Protein AF-A0A5T0IDK0-F1 (afdb_monomer_lite)

Organism: Campylobacter jejuni (NCBI:txid197)

pLDDT: mean 85.8, std 5.95, range [53.47, 91.56]

Radius of gyration: 10.25 Å; chains: 1; bounding box: 20×19×24 Å

Structure (mmCIF, N/CA/C/O backbone):
data_AF-A0A5T0IDK0-F1
#
_entry.id   AF-A0A5T0IDK0-F1
#
loop_
_atom_site.group_PDB
_atom_site.id
_atom_site.type_symbol
_atom_site.label_atom_id
_atom_site.label_alt_id
_atom_site.label_comp_id
_atom_site.label_asym_id
_atom_site.label_entity_id
_atom_site.label_seq_id
_atom_site.pdbx_PDB_ins_code
_atom_site.Cartn_x
_atom_site.Cartn_y
_atom_site.Cartn_z
_atom_site.occupancy
_atom_site.B_iso_or_equiv
_atom_site.auth_seq_id
_atom_site.auth_comp_id
_atom_site.auth_asym_id
_atom_site.auth_atom_id
_atom_site.pdbx_PDB_model_num
ATOM 1 N N . MET A 1 1 ? -10.841 -1.619 -8.111 1.00 53.47 1 MET A N 1
ATOM 2 C CA . MET A 1 1 ? -10.165 -1.190 -6.867 1.00 53.47 1 MET A CA 1
ATOM 3 C C . MET A 1 1 ? -9.286 -2.332 -6.374 1.00 53.47 1 MET A C 1
ATOM 5 O O . MET A 1 1 ? -9.817 -3.300 -5.853 1.00 53.47 1 MET A O 1
ATOM 9 N N . GLN A 1 2 ? -7.973 -2.282 -6.616 1.00 68.75 2 GLN A N 1
ATOM 10 C CA . GLN A 1 2 ? -7.026 -3.271 -6.088 1.00 68.75 2 GLN A CA 1
ATOM 11 C C . GLN A 1 2 ? -6.236 -2.617 -4.958 1.00 68.75 2 GLN A C 1
ATOM 13 O O . GLN A 1 2 ? -5.523 -1.650 -5.198 1.00 68.75 2 GLN A O 1
ATOM 18 N N . PHE A 1 3 ? -6.367 -3.136 -3.745 1.00 75.62 3 PHE A N 1
ATOM 19 C CA . PHE A 1 3 ? -5.636 -2.664 -2.573 1.00 75.62 3 PHE A CA 1
ATOM 20 C C . PHE A 1 3 ? -4.728 -3.778 -2.050 1.00 75.62 3 PHE A C 1
ATOM 22 O O . PHE A 1 3 ? -4.986 -4.958 -2.302 1.00 75.62 3 PHE A O 1
ATOM 29 N N . LEU A 1 4 ? -3.627 -3.404 -1.402 1.00 85.06 4 LEU A N 1
ATOM 30 C CA . LEU A 1 4 ? -2.809 -4.335 -0.629 1.00 85.06 4 LEU A CA 1
ATOM 31 C C . LEU A 1 4 ? -3.265 -4.295 0.826 1.00 85.06 4 LEU A C 1
ATOM 33 O O . LEU A 1 4 ? -3.696 -3.254 1.319 1.00 85.06 4 LEU A O 1
ATOM 37 N N . TYR A 1 5 ? -3.135 -5.412 1.525 1.00 86.81 5 TYR A N 1
ATOM 38 C CA . TYR A 1 5 ? -3.395 -5.441 2.956 1.00 86.81 5 TYR A CA 1
ATOM 39 C C .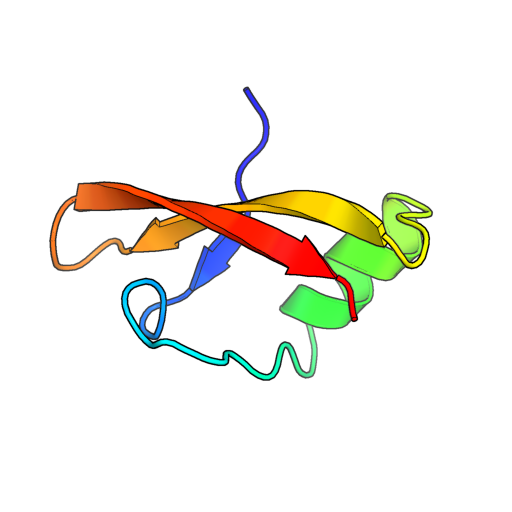 TYR A 1 5 ? -2.113 -5.142 3.720 1.00 86.81 5 TYR A C 1
ATOM 41 O O . TYR A 1 5 ? -1.091 -5.800 3.518 1.00 86.81 5 TYR A O 1
ATOM 49 N N . ASN A 1 6 ? -2.176 -4.167 4.621 1.00 87.50 6 ASN A N 1
ATOM 50 C CA . ASN A 1 6 ? -1.104 -3.930 5.575 1.00 87.50 6 ASN A CA 1
ATOM 51 C C . ASN A 1 6 ? -1.689 -3.448 6.905 1.00 87.50 6 ASN A C 1
ATOM 53 O O . ASN A 1 6 ? -2.473 -2.506 6.936 1.00 87.50 6 ASN A O 1
ATOM 57 N N . LYS A 1 7 ? -1.299 -4.100 8.004 1.00 87.19 7 LYS A N 1
ATOM 58 C CA . LYS A 1 7 ? -1.702 -3.713 9.366 1.00 87.19 7 LYS A CA 1
ATOM 59 C C . LYS A 1 7 ? -1.092 -2.379 9.806 1.00 87.19 7 LYS A C 1
ATOM 61 O O . LYS A 1 7 ? -1.638 -1.735 10.683 1.00 87.19 7 LYS A O 1
ATOM 66 N N . GLN A 1 8 ? 0.024 -1.982 9.197 1.00 87.12 8 GLN A N 1
ATOM 67 C CA . GLN A 1 8 ? 0.692 -0.699 9.425 1.00 87.12 8 GLN A CA 1
ATOM 68 C C . GLN A 1 8 ? 0.140 0.411 8.516 1.00 87.12 8 GLN A C 1
ATOM 70 O O . GLN A 1 8 ? 0.682 1.510 8.502 1.00 87.12 8 GLN A O 1
ATOM 75 N N . ALA A 1 9 ? -0.902 0.138 7.716 1.00 87.31 9 ALA A N 1
ATOM 76 C CA . ALA A 1 9 ? -1.558 1.189 6.945 1.00 87.31 9 ALA A CA 1
ATOM 77 C C . ALA A 1 9 ? -2.226 2.189 7.898 1.00 87.31 9 ALA A C 1
ATOM 79 O O . ALA A 1 9 ? -2.978 1.789 8.781 1.00 87.31 9 ALA A O 1
ATOM 80 N N . GLY A 1 10 ? -1.872 3.464 7.741 1.00 87.94 10 GLY A N 1
ATOM 81 C CA . GLY A 1 10 ? -2.137 4.538 8.699 1.00 87.94 10 GLY A CA 1
ATOM 82 C C . GLY A 1 10 ? -0.870 5.235 9.202 1.00 87.94 10 GLY A C 1
ATOM 83 O O . GLY A 1 10 ? -0.944 6.393 9.599 1.00 87.94 10 GLY A O 1
ATOM 84 N N . GLU A 1 11 ? 0.289 4.575 9.125 1.00 89.69 11 GLU A N 1
ATOM 85 C CA . GLU A 1 11 ? 1.588 5.190 9.427 1.00 89.69 11 GLU A CA 1
ATOM 86 C C . GLU A 1 11 ? 2.033 6.145 8.308 1.00 89.69 11 GLU A C 1
ATOM 88 O O . GLU A 1 11 ? 1.666 5.964 7.144 1.00 89.69 11 GLU A O 1
ATOM 93 N N . GLU A 1 12 ? 2.859 7.141 8.639 1.00 89.25 12 GLU A N 1
ATOM 94 C CA . GLU A 1 12 ? 3.386 8.116 7.667 1.00 89.25 12 GLU A CA 1
ATOM 95 C C . GLU A 1 12 ? 4.284 7.443 6.613 1.00 89.25 12 GLU A C 1
ATOM 97 O O . GLU A 1 12 ? 4.186 7.731 5.420 1.00 89.25 12 GLU A O 1
ATOM 102 N N . PHE A 1 13 ? 5.092 6.467 7.042 1.00 87.94 13 PHE A N 1
ATOM 103 C CA . PHE A 1 13 ? 5.945 5.655 6.178 1.00 87.94 13 PHE A CA 1
ATOM 104 C C . PHE A 1 13 ? 5.747 4.172 6.469 1.00 87.94 13 PHE A C 1
ATOM 106 O O . PHE A 1 13 ? 5.748 3.738 7.620 1.00 87.94 13 PHE A O 1
ATOM 113 N N . ILE A 1 14 ? 5.628 3.371 5.410 1.00 89.12 14 ILE A N 1
ATOM 114 C CA . ILE A 1 14 ? 5.425 1.927 5.518 1.00 89.12 14 ILE A CA 1
ATOM 115 C C . ILE A 1 14 ? 6.462 1.213 4.678 1.00 89.12 14 ILE A C 1
ATOM 117 O O . ILE A 1 14 ? 6.571 1.431 3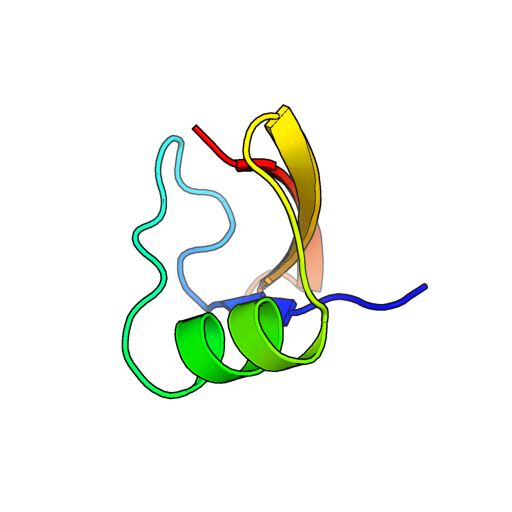.473 1.00 89.12 14 ILE A O 1
ATOM 121 N N . GLN A 1 15 ? 7.172 0.283 5.304 1.00 87.69 15 GLN A N 1
ATOM 122 C CA . GLN A 1 15 ? 8.083 -0.590 4.590 1.00 87.69 15 GLN A CA 1
ATOM 123 C C . GLN A 1 15 ? 7.360 -1.876 4.187 1.00 87.69 15 GLN A C 1
ATOM 125 O O . GLN A 1 15 ? 6.987 -2.698 5.024 1.00 87.69 15 GLN A O 1
ATOM 130 N N . LEU A 1 16 ? 7.155 -2.067 2.885 1.00 85.31 16 LEU A N 1
ATOM 131 C CA . LEU A 1 16 ? 6.604 -3.312 2.357 1.00 85.31 16 LEU A CA 1
ATOM 132 C C . LEU A 1 16 ? 7.743 -4.315 2.159 1.00 85.31 16 LEU A C 1
ATOM 134 O O . LEU A 1 16 ? 8.622 -4.106 1.329 1.00 85.31 16 LEU A O 1
ATOM 138 N N . GLN A 1 17 ? 7.720 -5.410 2.918 1.00 84.06 17 GLN A N 1
ATOM 139 C CA . GLN A 1 17 ? 8.699 -6.494 2.824 1.00 84.06 17 GLN A CA 1
ATOM 140 C C . GLN A 1 17 ? 8.010 -7.833 2.510 1.00 84.06 17 GLN A C 1
ATOM 142 O O . GLN A 1 17 ? 6.802 -7.992 2.706 1.00 84.06 17 GLN A O 1
ATOM 147 N N . GLY A 1 18 ? 8.777 -8.805 2.009 1.00 85.94 18 GLY A N 1
ATOM 148 C CA . GLY A 1 18 ? 8.301 -10.172 1.771 1.00 85.94 18 GLY A CA 1
ATOM 149 C C . GLY A 1 18 ? 7.203 -10.271 0.706 1.00 85.94 18 GLY A C 1
ATOM 150 O O . GLY A 1 18 ? 7.354 -9.780 -0.414 1.00 85.94 18 GLY A O 1
ATOM 151 N N . GLU A 1 19 ? 6.090 -10.925 1.045 1.00 81.38 19 GLU A N 1
ATOM 152 C CA . GLU A 1 19 ? 4.988 -11.197 0.108 1.00 81.38 19 GLU A CA 1
ATOM 153 C C . GLU A 1 19 ? 4.319 -9.926 -0.422 1.00 81.38 19 GLU A C 1
ATOM 155 O O . GLU A 1 19 ? 4.014 -9.837 -1.612 1.00 81.38 19 GLU A O 1
ATOM 160 N N . ASN A 1 20 ? 4.179 -8.903 0.424 1.00 81.62 20 ASN A N 1
ATOM 161 C CA . ASN A 1 20 ? 3.613 -7.619 0.021 1.00 81.62 20 ASN A CA 1
ATOM 162 C C . ASN A 1 20 ? 4.460 -6.949 -1.069 1.00 81.62 20 ASN A C 1
ATOM 164 O O . ASN A 1 20 ? 3.923 -6.447 -2.056 1.00 81.62 20 ASN A O 1
ATOM 168 N N . PHE A 1 21 ? 5.787 -7.004 -0.937 1.00 84.19 21 PHE A N 1
ATOM 169 C CA . PHE A 1 21 ? 6.705 -6.510 -1.961 1.00 84.19 21 PHE A CA 1
ATOM 170 C C . PHE A 1 21 ? 6.647 -7.357 -3.241 1.00 84.19 21 PHE A C 1
ATOM 172 O O . PHE A 1 21 ? 6.611 -6.818 -4.348 1.00 84.19 21 PHE A O 1
ATOM 179 N N . ASN A 1 22 ? 6.559 -8.684 -3.117 1.00 85.38 22 ASN A N 1
ATOM 180 C CA . ASN A 1 22 ? 6.413 -9.570 -4.275 1.00 85.38 22 ASN A CA 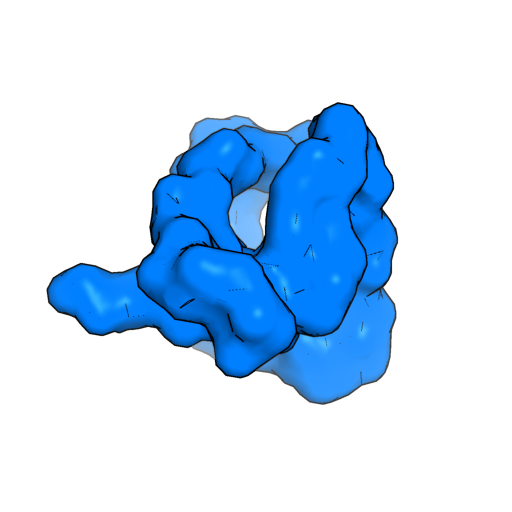1
ATOM 181 C C . ASN A 1 22 ? 5.132 -9.275 -5.069 1.00 85.38 22 ASN A C 1
ATOM 183 O O . ASN A 1 22 ? 5.168 -9.250 -6.300 1.00 85.38 22 ASN A O 1
ATOM 187 N N . HIS A 1 23 ? 4.020 -8.976 -4.391 1.00 84.56 23 HIS A N 1
ATOM 188 C CA . HIS A 1 23 ? 2.780 -8.553 -5.045 1.00 84.56 23 HIS A CA 1
ATOM 189 C C . HIS A 1 23 ? 2.969 -7.264 -5.858 1.00 84.56 23 HIS A C 1
ATOM 191 O O . HIS A 1 23 ? 2.469 -7.170 -6.982 1.00 84.56 23 HIS A O 1
ATOM 197 N N . LEU A 1 24 ? 3.723 -6.290 -5.335 1.00 85.00 24 LEU A N 1
ATOM 198 C CA . LEU A 1 24 ? 4.075 -5.078 -6.085 1.00 85.00 24 LEU A CA 1
ATOM 199 C C . LEU A 1 24 ? 4.949 -5.387 -7.300 1.00 85.00 24 LEU A C 1
ATOM 201 O O . LEU A 1 24 ? 4.710 -4.862 -8.389 1.00 85.00 24 LEU A O 1
ATOM 205 N N . LYS A 1 25 ? 5.919 -6.291 -7.142 1.00 84.38 25 LYS A N 1
ATOM 206 C CA . LYS A 1 25 ? 6.813 -6.712 -8.224 1.00 84.38 25 LYS A CA 1
ATOM 207 C C . LYS A 1 25 ? 6.043 -7.352 -9.381 1.00 84.38 25 LYS A C 1
ATOM 209 O O . LYS A 1 25 ? 6.280 -7.003 -10.535 1.00 84.38 25 LYS A O 1
ATOM 214 N N . VAL A 1 26 ? 5.078 -8.231 -9.090 1.00 86.00 26 VAL A N 1
ATOM 215 C CA . VAL A 1 26 ? 4.206 -8.837 -10.118 1.00 86.00 26 VAL A CA 1
ATOM 216 C C . VAL A 1 26 ? 3.341 -7.779 -10.806 1.00 86.00 26 VAL A C 1
ATOM 218 O O . VAL A 1 26 ? 3.159 -7.828 -12.021 1.00 86.00 26 VAL A O 1
ATOM 221 N N . AR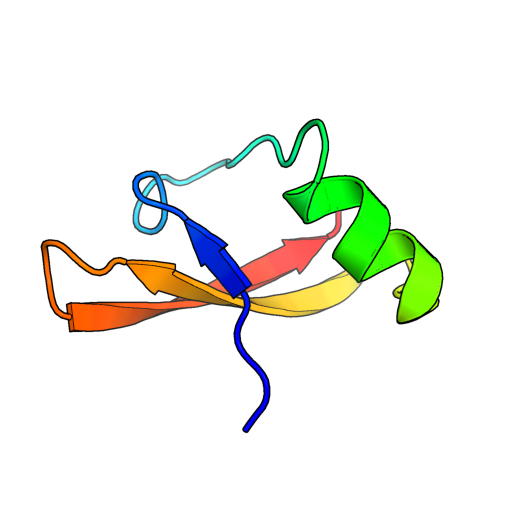G A 1 27 ? 2.865 -6.780 -10.055 1.00 84.81 27 ARG A N 1
ATOM 222 C CA . ARG A 1 27 ? 2.104 -5.642 -10.593 1.00 84.81 27 ARG A CA 1
ATOM 223 C C . ARG A 1 27 ? 2.953 -4.643 -11.387 1.00 84.81 27 ARG A C 1
ATOM 225 O O . ARG A 1 27 ? 2.380 -3.741 -11.990 1.00 84.81 27 ARG A O 1
ATOM 232 N N . ARG A 1 28 ? 4.284 -4.805 -11.421 1.00 85.38 28 ARG A N 1
ATOM 233 C CA . ARG A 1 28 ? 5.234 -3.913 -12.114 1.00 85.38 28 ARG A CA 1
ATOM 234 C C . ARG A 1 28 ? 5.032 -2.442 -11.738 1.00 85.38 28 ARG A C 1
ATOM 236 O O . ARG A 1 28 ? 5.119 -1.558 -12.591 1.00 85.38 28 ARG A O 1
ATOM 243 N N . VAL A 1 29 ? 4.718 -2.200 -10.467 1.00 85.38 29 VAL A N 1
ATOM 244 C CA . VAL A 1 29 ? 4.506 -0.848 -9.950 1.00 85.38 29 VAL A CA 1
ATOM 245 C C . VAL A 1 29 ? 5.838 -0.095 -9.986 1.00 85.38 29 VAL A C 1
ATOM 247 O O . VAL A 1 29 ? 6.882 -0.682 -9.701 1.00 85.38 29 VAL A O 1
ATOM 250 N N . LYS A 1 30 ? 5.814 1.176 -10.392 1.00 85.31 30 LYS A N 1
ATOM 251 C CA . LYS A 1 30 ? 7.010 2.023 -10.504 1.00 85.31 30 LYS A CA 1
ATOM 252 C C . LYS A 1 30 ? 7.131 2.955 -9.303 1.00 85.31 30 LYS A C 1
ATOM 254 O O . LYS A 1 30 ? 6.136 3.236 -8.636 1.00 85.31 30 LYS A O 1
ATOM 259 N N . GLU A 1 31 ? 8.324 3.492 -9.092 1.00 85.12 31 GLU A N 1
ATOM 260 C CA . GLU A 1 31 ? 8.517 4.670 -8.241 1.00 85.12 31 GLU A CA 1
ATOM 261 C C . GLU A 1 31 ? 7.582 5.807 -8.690 1.00 85.12 31 GLU A C 1
ATOM 263 O O . GLU A 1 31 ? 7.266 5.936 -9.878 1.00 85.12 31 GLU A O 1
ATOM 268 N N . ASN A 1 32 ? 7.100 6.592 -7.729 1.00 88.25 32 ASN A N 1
ATOM 269 C CA . ASN A 1 32 ? 6.056 7.614 -7.863 1.00 88.25 32 ASN A CA 1
ATOM 270 C C . ASN A 1 32 ? 4.661 7.102 -8.256 1.00 88.25 32 ASN A C 1
ATOM 272 O O . ASN A 1 32 ? 3.787 7.898 -8.594 1.00 88.25 32 ASN A O 1
ATOM 276 N N . SER A 1 33 ? 4.417 5.789 -8.219 1.00 88.19 33 SER A N 1
ATOM 277 C CA . SER A 1 33 ? 3.058 5.268 -8.398 1.00 88.19 33 SER A CA 1
ATOM 278 C C . SER A 1 33 ? 2.264 5.363 -7.101 1.00 88.19 33 SER A C 1
ATOM 280 O O . SER A 1 33 ? 2.799 5.132 -6.014 1.00 88.19 33 SER A O 1
ATOM 282 N N . GLU A 1 34 ? 0.966 5.611 -7.235 1.00 88.75 34 GLU A N 1
ATOM 283 C CA . GLU A 1 34 ? 0.026 5.544 -6.122 1.00 88.75 34 GLU A CA 1
ATOM 284 C C . GLU A 1 34 ? -0.313 4.092 -5.770 1.00 88.75 34 GLU A C 1
ATOM 286 O O . GLU A 1 34 ? -0.502 3.226 -6.634 1.00 88.75 34 GLU A O 1
ATOM 291 N N . LEU A 1 35 ? -0.430 3.832 -4.474 1.00 88.88 35 LEU A N 1
ATOM 292 C CA . LEU A 1 35 ? -0.797 2.554 -3.909 1.00 88.88 35 LEU A CA 1
ATOM 293 C C . LEU A 1 35 ? -1.891 2.727 -2.867 1.00 88.88 35 LEU A C 1
ATOM 295 O O . LEU A 1 35 ? -1.780 3.549 -1.966 1.00 88.88 35 LEU A O 1
ATOM 299 N N . ASN A 1 36 ? -2.906 1.874 -2.936 1.00 90.00 36 ASN A N 1
ATOM 300 C CA . ASN A 1 36 ? -3.947 1.839 -1.920 1.00 90.00 36 ASN A CA 1
ATOM 301 C C . ASN A 1 36 ? -3.669 0.689 -0.952 1.00 90.00 36 ASN A C 1
ATOM 303 O O . ASN A 1 36 ? -3.634 -0.479 -1.360 1.00 90.00 36 ASN A O 1
ATOM 307 N N . LEU A 1 37 ? -3.479 1.014 0.322 1.00 89.75 37 LEU A N 1
ATOM 308 C CA . LEU A 1 37 ? -3.310 0.057 1.405 1.00 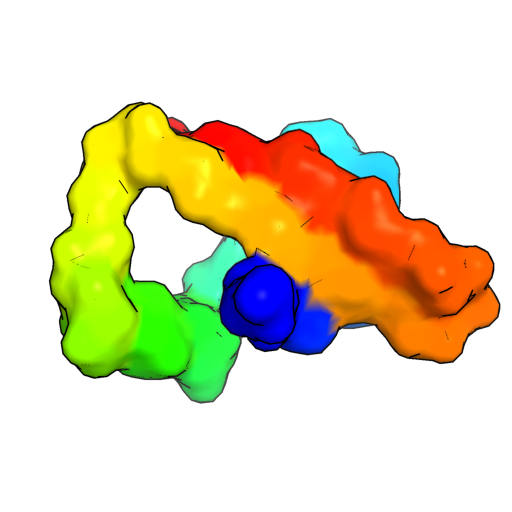89.75 37 LEU A CA 1
ATOM 309 C C . LEU A 1 37 ? -4.542 0.060 2.296 1.00 89.75 37 LEU A C 1
ATOM 311 O O . LEU A 1 37 ? -5.008 1.108 2.726 1.00 89.75 37 LEU A O 1
ATOM 315 N N . ARG A 1 38 ? -5.073 -1.124 2.586 1.00 89.00 38 ARG A N 1
ATOM 316 C CA . ARG A 1 38 ? -6.186 -1.285 3.517 1.00 89.00 38 ARG A CA 1
ATOM 317 C C . ARG A 1 38 ? -5.676 -1.855 4.825 1.00 89.00 38 ARG A C 1
ATOM 319 O O . ARG A 1 38 ? -5.049 -2.921 4.823 1.00 89.00 38 ARG A O 1
ATOM 326 N N . ASN A 1 39 ? -6.010 -1.184 5.919 1.00 89.81 39 ASN A N 1
ATOM 327 C CA . ASN A 1 39 ? -5.853 -1.757 7.241 1.00 89.81 39 ASN A CA 1
ATOM 328 C C . ASN A 1 39 ? -7.138 -2.517 7.610 1.00 89.81 39 ASN A C 1
ATOM 330 O O . ASN A 1 39 ? -8.263 -2.054 7.430 1.00 89.81 39 ASN A O 1
ATOM 334 N N . LEU A 1 40 ? -6.967 -3.764 8.049 1.00 85.19 40 LEU A N 1
ATOM 335 C CA . LEU A 1 40 ? -8.071 -4.639 8.446 1.00 85.19 40 LEU A CA 1
ATOM 336 C C . LEU A 1 40 ? -8.538 -4.385 9.884 1.00 85.19 40 LEU A C 1
ATOM 338 O O . LEU A 1 40 ? -9.601 -4.873 10.254 1.00 85.19 40 LEU A O 1
ATOM 342 N N . GLN A 1 41 ? -7.758 -3.661 10.691 1.00 86.94 41 GLN A N 1
ATOM 343 C CA . GLN A 1 41 ? -8.115 -3.339 12.075 1.00 86.94 41 GLN A CA 1
ATOM 344 C C . GLN A 1 41 ? -9.054 -2.137 12.162 1.00 86.94 41 GLN A C 1
ATOM 346 O O . GLN A 1 41 ? -9.970 -2.138 12.977 1.00 86.94 41 GLN A O 1
ATOM 351 N N . ASP A 1 42 ? -8.837 -1.134 11.317 1.00 86.06 42 ASP A N 1
ATOM 352 C CA . ASP A 1 42 ? -9.603 0.115 11.304 1.00 86.06 42 ASP A CA 1
ATOM 353 C C . ASP A 1 42 ? -10.591 0.191 10.120 1.00 86.06 42 ASP A C 1
AT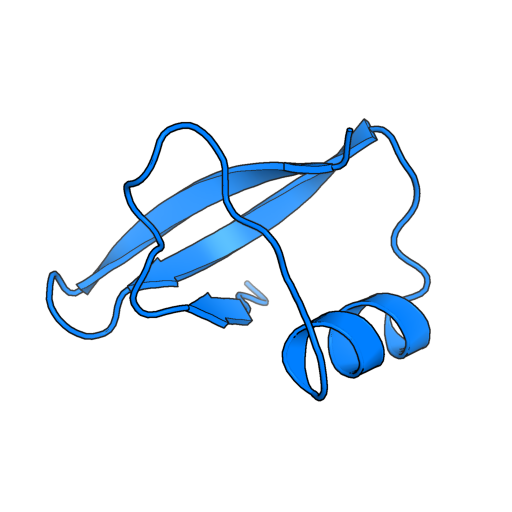OM 355 O O . ASP A 1 42 ? -11.486 1.033 10.093 1.00 86.06 42 ASP A O 1
ATOM 359 N N . ASN A 1 43 ? -10.471 -0.746 9.172 1.00 82.25 43 ASN A N 1
ATOM 360 C CA . ASN A 1 43 ? -11.267 -0.857 7.956 1.00 82.25 43 ASN A CA 1
ATOM 361 C C . ASN A 1 43 ? -11.153 0.351 7.002 1.00 82.25 43 ASN A C 1
ATOM 363 O O . ASN A 1 43 ? -11.969 0.476 6.081 1.00 82.25 43 ASN A O 1
ATOM 367 N N . PHE A 1 44 ? -10.137 1.198 7.180 1.00 87.62 44 PHE A N 1
ATOM 368 C CA . PHE A 1 44 ? -9.847 2.343 6.326 1.00 87.62 44 PHE A CA 1
ATOM 369 C C . PHE A 1 44 ? -8.939 1.972 5.152 1.00 87.62 44 PHE A C 1
ATOM 371 O O . PHE A 1 44 ? -8.172 1.002 5.172 1.00 87.62 44 PHE A O 1
ATOM 378 N N . LEU A 1 45 ? -9.066 2.765 4.089 1.00 90.00 45 LEU A N 1
ATOM 379 C CA . LEU A 1 45 ? -8.225 2.700 2.905 1.00 90.00 45 LEU A CA 1
ATOM 380 C C . LEU A 1 45 ? -7.332 3.937 2.877 1.00 90.00 45 LEU A C 1
ATOM 382 O O . LEU A 1 45 ? -7.826 5.061 2.892 1.00 90.00 45 LEU A O 1
ATOM 386 N N . TYR A 1 46 ? -6.034 3.698 2.817 1.00 91.56 46 TYR A N 1
ATOM 387 C CA . TYR A 1 46 ? -4.996 4.709 2.812 1.00 91.56 46 TYR A CA 1
ATOM 388 C C . TYR A 1 46 ? -4.321 4.749 1.449 1.00 91.56 46 TYR A C 1
ATOM 390 O O . TYR A 1 46 ? -4.062 3.701 0.848 1.00 91.56 46 TYR A O 1
ATOM 398 N N . ASN A 1 47 ? -3.998 5.952 0.990 1.00 91.25 47 ASN A N 1
ATOM 399 C CA . ASN A 1 47 ? -3.290 6.170 -0.261 1.00 91.25 47 ASN A CA 1
ATOM 400 C C . ASN A 1 47 ? -1.838 6.529 0.052 1.00 91.25 47 ASN A C 1
ATOM 402 O O . ASN A 1 47 ? -1.572 7.434 0.837 1.00 91.25 47 ASN A O 1
ATOM 406 N N . TYR A 1 48 ? -0.917 5.822 -0.587 1.00 91.25 48 TYR A N 1
ATOM 407 C CA . TYR A 1 48 ? 0.521 6.000 -0.453 1.00 91.25 48 TYR A CA 1
ATOM 408 C C . TYR A 1 48 ? 1.148 6.220 -1.818 1.00 91.25 48 TYR A C 1
ATOM 410 O O . TYR A 1 48 ? 0.662 5.697 -2.817 1.00 91.25 48 TYR A O 1
ATOM 418 N N . THR A 1 49 ? 2.270 6.923 -1.846 1.00 90.62 49 THR A N 1
ATOM 419 C CA . THR A 1 49 ? 3.112 7.033 -3.037 1.00 90.62 49 THR A CA 1
ATOM 420 C C . THR A 1 49 ? 4.378 6.230 -2.801 1.00 90.62 49 THR A C 1
ATOM 422 O O . THR A 1 49 ? 4.982 6.327 -1.736 1.00 90.62 49 THR A O 1
ATOM 425 N N . ILE A 1 50 ? 4.773 5.414 -3.778 1.00 89.06 50 ILE A N 1
ATOM 426 C CA . ILE A 1 50 ? 6.048 4.698 -3.708 1.00 89.06 50 ILE A CA 1
ATOM 427 C C . ILE A 1 50 ? 7.179 5.707 -3.909 1.00 89.06 50 ILE A C 1
ATOM 429 O O . ILE A 1 50 ? 7.288 6.284 -4.991 1.00 89.06 50 ILE A O 1
ATOM 433 N N . THR A 1 51 ? 8.002 5.890 -2.883 1.00 87.00 51 THR A N 1
ATOM 434 C CA . THR A 1 51 ? 9.265 6.644 -2.922 1.00 87.00 51 THR A CA 1
ATOM 435 C C . THR A 1 51 ? 10.460 5.720 -3.015 1.00 87.00 51 THR A C 1
ATOM 437 O O . THR A 1 51 ? 10.408 4.658 -2.350 1.00 87.00 51 THR A O 1
#

Secondary structure (DSSP, 8-state):
---EE-TTBTBSS----THHHHHHHHTTPPTT-EEEEE-TTT--EEEEE--

InterPro domains:
  IPR046887 Ribosomal RNA small subunit methyltransferase E, PUA-like domain [PF20260] (16-51)

Sequence (51 aa):
MQFLYNKQAGEEFIQLQGENFNHLKVRRVKENSELNLRNLQDNFLYNYTIT

Foldseek 3Di:
DDAAEDQCQVDPDDDDDDPRVVVCVVVVDDQQDKHWYARPVVRDIHIDGHD